Protein AF-A0A918ADN0-F1 (afdb_monomer)

Nearest PDB structures (foldseek):
  2a6q-assembly1_A  TM=7.573E-01  e=7.051E-08  Escherichia coli
  6l8f-assembly1_A  TM=7.639E-01  e=1.726E-06  Staphylococcus aureus subsp. aureus NCTC 8325
  7bwf-assembly1_D  TM=7.413E-01  e=6.541E-06  Staphylococcus aureus
  2a6q-assembly3_D  TM=9.322E-01  e=2.728E-04  Escherichia coli
  3g5o-assembly1_D  TM=7.092E-01  e=1.004E-04  Mycobacterium tuberculosis H37Rv

Sequence (145 aa):
MADDVADDLGREAEVEQERRAGAAEVVEAHLAEVAASWIASGGPFGLLMYIILYTDGMKVMTMSESRANYAATLDSVIDDQEEVLITRPGGEGVVMVSQHEYESMRETLYLMASPVNRRRLSEAVARLEAGGGTVRELADEDTSS

Radius of gyration: 23.61 Å; Cα contacts (8 Å, |Δi|>4): 90; chains: 1; bounding box: 53×47×68 Å

Mean predicted aligned error: 16.17 Å

Secondary structure (DSSP, 8-state):
-HHHHHHHHHHHHHHHHHHHHHHHHHHHHHHHHHHHHHHHTT-HHHHHHHHHHHHS-PEEEEHHHHHHTHHHHHHHHHHS---EEEEETTEEEEEE--HHHHHHHHHHHHHHH-HHHHHHHHHHHHHHHTT-PPP-PPPP-----

Foldseek 3Di:
DVVVVVVVVVVVVVVVVVVQVVVVVVVVVVLVVVLVVVVVVVDPVSVVSCCVVPVDDAAEDEPVVCVVCVVVVVCCQAVVQHWYWYDYPPDDIDIDHHPVVVVVVVVVCVCVVPPVNVVVVVVVVVCVVVVNDDDDDPPDPPPDD

InterPro domains:
  IPR006442 Type II toxin-antitoxin system, antitoxin Phd/YefM [PF02604] (58-131)
  IPR036165 YefM-like superfamily [SSF143120] (58-134)
  IPR051405 phD/YefM antitoxin [PTHR33713] (58-133)

Solvent-accessible surface area (backbone atoms only — not comparable to full-atom values): 8342 Å² total; per-residue (Å²): 113,71,65,61,52,55,55,49,53,51,53,53,52,50,53,51,50,53,52,46,52,53,52,47,52,55,49,52,54,51,53,48,55,53,35,51,57,35,47,74,68,73,42,75,61,24,54,52,53,44,44,63,73,68,73,55,88,66,44,73,45,42,52,70,54,46,65,76,40,40,69,63,55,50,47,41,17,59,77,68,63,37,43,33,38,34,39,42,92,96,54,80,61,48,80,45,65,26,69,68,55,52,50,52,51,51,50,51,49,53,57,66,65,32,66,66,51,50,49,51,51,53,52,50,50,55,36,43,77,72,63,68,61,78,93,69,81,78,78,74,83,77,85,71,132

pLDDT: mean 71.41, std 12.62, range [48.91, 93.69]

Organism: NCBI:txid2047744

Structure (mmCIF, N/CA/C/O backbone):
data_AF-A0A918ADN0-F1
#
_entry.id   AF-A0A918ADN0-F1
#
loop_
_atom_site.group_PDB
_atom_site.id
_atom_site.type_symbol
_atom_site.label_atom_id
_atom_site.label_alt_id
_atom_site.label_comp_id
_atom_site.label_asym_id
_atom_site.label_entity_id
_atom_site.label_seq_id
_atom_site.pdbx_PDB_ins_code
_atom_site.Cartn_x
_atom_site.Cartn_y
_atom_site.Cartn_z
_atom_site.occupancy
_atom_site.B_iso_or_equiv
_atom_site.auth_seq_id
_atom_site.auth_comp_id
_atom_site.auth_asym_id
_atom_site.auth_atom_id
_atom_site.pdbx_PDB_model_num
ATOM 1 N N . MET A 1 1 ? -31.540 8.099 28.521 1.00 55.59 1 MET A N 1
ATOM 2 C CA . MET A 1 1 ? -30.703 6.881 28.439 1.00 55.59 1 MET A CA 1
ATOM 3 C C . MET A 1 1 ? -30.359 6.539 26.993 1.00 55.59 1 MET A C 1
ATOM 5 O O . MET A 1 1 ? -29.198 6.288 26.747 1.00 55.59 1 MET A O 1
ATOM 9 N N . ALA A 1 2 ? -31.302 6.588 26.039 1.00 56.41 2 ALA A N 1
ATOM 10 C CA . ALA A 1 2 ? -30.979 6.452 24.609 1.00 56.41 2 ALA A CA 1
ATOM 11 C C . ALA A 1 2 ? -30.215 7.668 24.029 1.00 56.41 2 ALA A C 1
ATOM 13 O O . ALA A 1 2 ? -29.275 7.466 23.271 1.00 56.41 2 ALA A O 1
ATOM 14 N N . ASP A 1 3 ? -30.558 8.896 24.449 1.00 56.94 3 ASP A N 1
ATOM 15 C CA . ASP A 1 3 ? -29.849 10.119 24.014 1.00 56.94 3 ASP A CA 1
ATOM 16 C C . ASP A 1 3 ? -28.393 10.179 24.499 1.00 56.94 3 ASP A C 1
ATOM 18 O O . ASP A 1 3 ? -27.511 10.519 23.725 1.00 56.94 3 ASP A O 1
ATOM 22 N N . ASP A 1 4 ? -28.124 9.772 25.746 1.00 60.12 4 ASP A N 1
ATOM 23 C CA . ASP A 1 4 ? -26.763 9.748 26.315 1.00 60.12 4 ASP A CA 1
ATOM 24 C C . ASP A 1 4 ? -25.831 8.791 25.556 1.00 60.12 4 ASP A C 1
ATOM 26 O O . ASP A 1 4 ? -24.656 9.082 25.377 1.00 60.12 4 ASP A O 1
ATOM 30 N N . VAL A 1 5 ? -26.358 7.651 25.092 1.00 57.25 5 VAL A N 1
ATOM 31 C CA . VAL A 1 5 ? -25.582 6.640 24.353 1.00 57.25 5 VAL A CA 1
ATOM 32 C C . VAL A 1 5 ? -25.327 7.081 22.910 1.00 57.25 5 VAL A C 1
ATOM 34 O O . VAL A 1 5 ? -24.256 6.819 22.375 1.00 57.25 5 VAL A O 1
ATOM 37 N N . ALA A 1 6 ? -26.282 7.765 22.275 1.00 54.78 6 ALA A N 1
ATOM 38 C CA . ALA A 1 6 ? -26.090 8.315 20.933 1.00 54.78 6 ALA A CA 1
ATOM 39 C C . ALA A 1 6 ? -25.043 9.443 20.923 1.00 54.78 6 ALA A C 1
ATOM 41 O O . ALA A 1 6 ? -24.242 9.527 19.993 1.00 54.78 6 ALA A O 1
ATOM 42 N N . ASP A 1 7 ? -25.023 10.263 21.975 1.00 68.50 7 ASP A N 1
ATOM 43 C CA . ASP A 1 7 ? -24.055 11.348 22.144 1.00 68.50 7 ASP A CA 1
ATOM 44 C C . ASP A 1 7 ? -22.639 10.814 22.445 1.00 68.50 7 ASP A C 1
ATOM 46 O O . ASP A 1 7 ? -21.643 11.370 21.982 1.00 68.50 7 ASP A O 1
ATOM 50 N N . ASP A 1 8 ? -22.541 9.685 23.159 1.00 61.69 8 ASP A N 1
ATOM 51 C CA . ASP A 1 8 ? -21.272 8.993 23.424 1.00 61.69 8 ASP A CA 1
ATOM 52 C C . ASP A 1 8 ? -20.687 8.335 22.167 1.00 61.69 8 ASP A C 1
ATOM 54 O O . ASP A 1 8 ? -19.515 8.531 21.852 1.00 61.69 8 ASP A O 1
ATOM 58 N N . LEU A 1 9 ? -21.525 7.652 21.379 1.00 53.75 9 LEU A N 1
ATOM 59 C CA . LEU A 1 9 ? -21.117 7.049 20.105 1.00 53.75 9 LEU A CA 1
ATOM 60 C C . LEU A 1 9 ? -20.714 8.099 19.059 1.00 53.75 9 LEU A C 1
ATOM 62 O O . LEU A 1 9 ? -19.807 7.857 18.263 1.00 53.75 9 LEU A O 1
ATOM 66 N N . GLY A 1 10 ? -21.366 9.267 19.059 1.00 54.75 10 GLY A N 1
ATOM 67 C CA . GLY A 1 10 ? -20.992 10.391 18.198 1.00 54.75 10 GLY A CA 1
ATOM 68 C C . GLY A 1 10 ? -19.601 10.935 18.528 1.00 54.75 10 GLY A C 1
ATOM 69 O O . GLY A 1 10 ? -18.789 11.128 17.624 1.00 54.75 10 GLY A O 1
ATOM 70 N N . ARG A 1 11 ? -19.296 11.097 19.822 1.00 63.44 11 ARG A N 1
ATOM 71 C CA . ARG A 1 11 ? -17.985 11.563 20.297 1.00 63.44 11 ARG A CA 1
ATOM 72 C C . ARG A 1 11 ? -16.870 10.541 20.059 1.00 63.44 11 ARG A C 1
ATOM 74 O O . ARG A 1 11 ? -15.771 10.932 19.682 1.00 63.44 11 ARG A O 1
ATOM 81 N N . GLU A 1 12 ? -17.134 9.245 20.220 1.00 60.62 12 GLU A N 1
ATOM 82 C CA . GLU A 1 12 ? -16.149 8.198 19.904 1.00 60.62 12 GLU A CA 1
ATOM 83 C C . GLU A 1 12 ? -15.838 8.117 18.400 1.00 60.62 12 GLU A C 1
ATOM 85 O O . GLU A 1 12 ? -14.677 7.962 18.017 1.00 60.62 12 GLU A O 1
ATOM 90 N N . ALA A 1 13 ? -16.851 8.267 17.540 1.00 53.47 13 ALA A N 1
ATOM 91 C CA . ALA A 1 13 ? -16.663 8.277 16.091 1.00 53.47 13 ALA A CA 1
ATOM 92 C C . ALA A 1 13 ? -15.855 9.496 15.615 1.00 53.47 13 ALA A C 1
ATOM 94 O O . ALA A 1 13 ? -15.006 9.354 14.735 1.00 53.47 13 ALA A O 1
ATOM 95 N N . GLU A 1 14 ? -16.084 10.669 16.211 1.00 63.12 14 GLU A N 1
ATOM 96 C CA . GLU A 1 14 ? -15.347 11.903 15.912 1.00 63.12 14 GLU A CA 1
ATOM 97 C C . GLU A 1 14 ? -13.873 11.791 16.332 1.00 63.12 14 GLU A C 1
ATOM 99 O O . GLU A 1 14 ? -12.979 12.067 15.533 1.00 63.12 14 GLU A O 1
ATOM 104 N N . VAL A 1 15 ? -13.606 11.260 17.531 1.00 64.94 15 VAL A N 1
ATOM 105 C CA . VAL A 1 15 ? -12.237 11.022 18.020 1.00 64.94 15 VAL A CA 1
ATOM 106 C C . VAL A 1 15 ? -11.492 10.011 17.147 1.00 64.94 15 VAL A C 1
ATOM 108 O O . VAL A 1 15 ? -10.320 10.220 16.836 1.00 64.94 15 VAL A O 1
ATOM 111 N N . GLU A 1 16 ? -12.139 8.927 16.708 1.00 51.16 16 GLU A N 1
ATOM 112 C CA . GLU A 1 16 ? -11.501 7.948 15.817 1.00 51.16 16 GLU A CA 1
ATOM 113 C C . GLU A 1 16 ? -11.273 8.520 14.408 1.00 51.16 16 GLU A C 1
ATOM 115 O O . GLU A 1 16 ? -10.264 8.212 13.771 1.00 51.16 16 GLU A O 1
ATOM 120 N N . GLN A 1 17 ? -12.156 9.401 13.927 1.00 52.78 17 GLN A N 1
ATOM 121 C CA . GLN A 1 17 ? -11.984 10.095 12.651 1.00 52.78 17 GLN A CA 1
ATOM 122 C C . GLN A 1 17 ? -10.820 11.097 12.697 1.00 52.78 17 GLN A C 1
ATOM 124 O O . GLN A 1 17 ? -10.002 11.111 11.776 1.00 52.78 17 GLN A O 1
ATOM 129 N N . GLU A 1 18 ? -10.674 11.860 13.785 1.00 57.72 18 GLU A N 1
ATOM 130 C CA . GLU A 1 18 ? -9.504 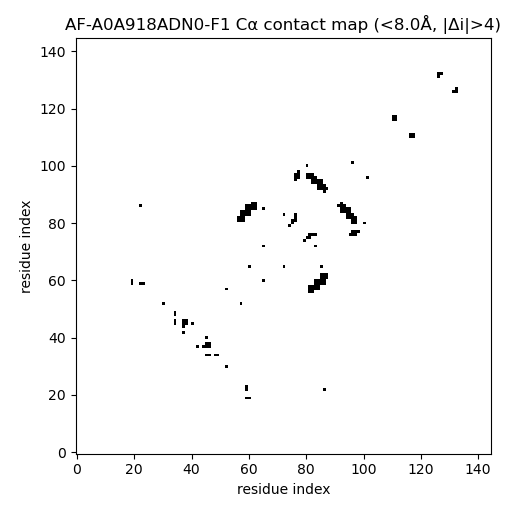12.717 14.027 1.00 57.72 18 GLU A CA 1
ATOM 131 C C . GLU A 1 18 ? -8.213 11.893 14.138 1.00 57.72 18 GLU A C 1
ATOM 133 O O . GLU A 1 18 ? -7.177 12.263 13.580 1.00 57.72 18 GLU A O 1
ATOM 138 N N . ARG A 1 19 ? -8.268 10.725 14.793 1.00 55.69 19 ARG A N 1
ATOM 139 C CA . ARG A 1 19 ? -7.122 9.811 14.910 1.00 55.69 19 ARG A CA 1
ATOM 140 C C . ARG A 1 19 ? -6.703 9.230 13.560 1.00 55.69 19 ARG A C 1
ATOM 142 O O . ARG A 1 19 ? -5.505 9.100 13.304 1.00 55.69 19 ARG A O 1
ATOM 149 N N . ARG A 1 20 ? -7.671 8.891 12.701 1.00 53.00 20 ARG A N 1
ATOM 150 C CA . ARG A 1 20 ? -7.441 8.440 11.318 1.00 53.00 20 ARG A CA 1
ATOM 151 C C . ARG A 1 20 ? -6.848 9.549 10.455 1.00 53.00 20 ARG A C 1
ATOM 153 O O . ARG A 1 20 ? -5.884 9.285 9.743 1.00 53.00 20 ARG A O 1
ATOM 160 N N . ALA A 1 21 ? -7.367 10.773 10.559 1.00 58.88 21 ALA A N 1
ATOM 161 C CA . ALA A 1 21 ? -6.833 11.927 9.841 1.00 58.88 21 ALA A CA 1
ATOM 162 C C . ALA A 1 21 ? -5.377 12.213 10.245 1.00 58.88 21 ALA A C 1
ATOM 164 O O . ALA A 1 21 ? -4.512 12.333 9.381 1.00 58.88 21 ALA A O 1
ATOM 165 N N . GLY A 1 22 ? -5.077 12.201 11.548 1.00 60.28 22 GLY A N 1
ATOM 166 C CA . GLY A 1 22 ? -3.707 12.374 12.036 1.00 60.28 22 GLY A CA 1
ATOM 167 C C . GLY A 1 22 ? -2.766 11.235 11.625 1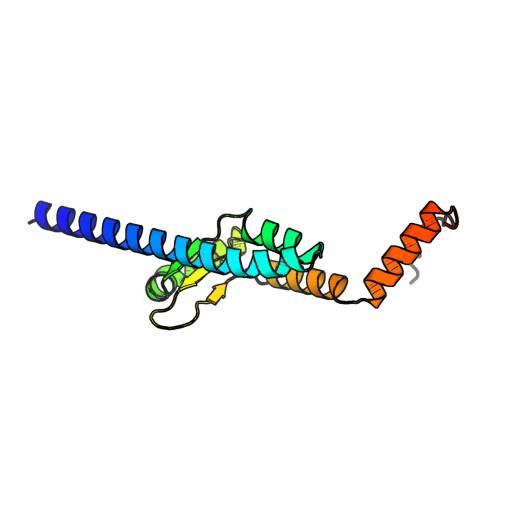.00 60.28 22 GLY A C 1
ATOM 168 O O . GLY A 1 22 ? -1.600 11.474 11.322 1.00 60.28 22 GLY A O 1
ATOM 169 N N . ALA A 1 23 ? -3.248 9.989 11.573 1.00 52.50 23 ALA A N 1
ATOM 170 C CA . ALA A 1 23 ? -2.448 8.862 11.093 1.00 52.50 23 ALA A CA 1
ATOM 171 C C . ALA A 1 23 ? -2.136 8.967 9.591 1.00 52.50 23 ALA A C 1
ATOM 173 O O . ALA A 1 23 ? -1.010 8.671 9.197 1.00 52.50 23 ALA A O 1
ATOM 174 N N . ALA A 1 24 ? -3.096 9.411 8.775 1.00 52.97 24 ALA A N 1
ATOM 175 C CA . ALA A 1 24 ? -2.886 9.664 7.352 1.00 52.97 24 ALA A CA 1
ATOM 176 C C . ALA A 1 24 ? -1.860 10.787 7.125 1.00 52.97 24 ALA A C 1
ATOM 178 O O . ALA A 1 24 ? -0.921 10.600 6.358 1.00 52.97 24 ALA A O 1
ATOM 179 N N . GLU A 1 25 ? -1.955 11.889 7.873 1.00 66.00 25 GLU A N 1
ATOM 180 C CA . GLU A 1 25 ? -1.019 13.019 7.775 1.00 66.00 25 GLU A CA 1
ATOM 181 C C . GLU A 1 25 ? 0.428 12.616 8.123 1.00 66.00 25 GLU A C 1
ATOM 183 O O . GLU A 1 25 ? 1.375 12.991 7.430 1.00 66.00 25 GLU A O 1
ATOM 188 N N . VAL A 1 26 ? 0.623 11.799 9.166 1.00 62.47 26 VAL A N 1
ATOM 189 C CA . VAL A 1 26 ? 1.957 11.296 9.554 1.00 62.47 26 VAL A CA 1
ATOM 190 C C . VAL A 1 26 ? 2.558 10.396 8.472 1.00 62.47 26 VAL A C 1
ATOM 192 O O . VAL A 1 26 ? 3.768 10.421 8.234 1.00 62.47 26 VAL A O 1
ATOM 195 N N . VAL A 1 27 ? 1.721 9.597 7.818 1.00 58.75 27 VAL A N 1
ATOM 196 C CA . VAL A 1 27 ? 2.133 8.684 6.749 1.00 58.75 27 VAL A CA 1
ATOM 197 C C . VAL A 1 27 ? 2.485 9.468 5.496 1.00 58.75 27 VAL A C 1
ATOM 199 O O . VAL A 1 27 ? 3.566 9.261 4.952 1.00 58.75 27 VAL A O 1
ATOM 202 N N . GLU A 1 28 ? 1.650 10.426 5.096 1.00 62.59 28 GLU A N 1
ATOM 203 C CA . GLU A 1 28 ? 1.943 11.342 3.992 1.00 62.59 28 GLU A CA 1
ATOM 204 C C . GLU A 1 28 ? 3.256 12.096 4.223 1.00 62.59 28 GLU A C 1
ATOM 206 O O . GLU A 1 28 ? 4.114 12.127 3.342 1.00 62.59 28 GLU A O 1
ATOM 211 N N . ALA A 1 29 ? 3.476 12.634 5.427 1.00 66.69 29 ALA A N 1
ATOM 212 C CA . ALA A 1 29 ? 4.712 13.338 5.759 1.00 66.69 29 ALA A CA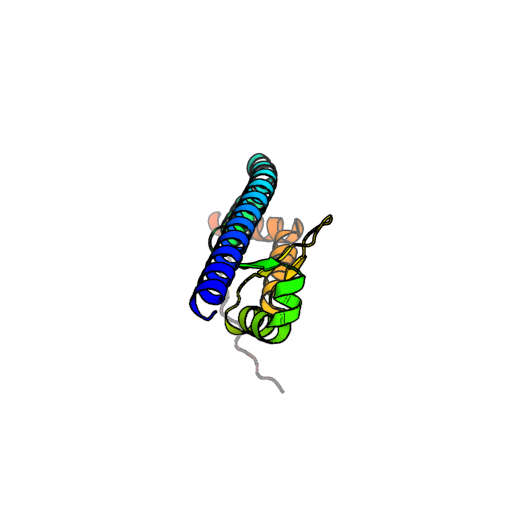 1
ATOM 213 C C . ALA A 1 29 ? 5.951 12.432 5.643 1.00 66.69 29 ALA A C 1
ATOM 215 O O . ALA A 1 29 ? 6.967 12.836 5.070 1.00 66.69 29 ALA A O 1
ATOM 216 N N . HIS A 1 30 ? 5.869 11.191 6.137 1.00 63.34 30 HIS A N 1
ATOM 217 C CA . HIS A 1 30 ? 6.977 10.240 6.047 1.00 63.34 30 HIS A CA 1
ATOM 218 C C . HIS A 1 30 ? 7.244 9.802 4.600 1.00 63.34 30 HIS A C 1
ATOM 220 O O . HIS A 1 30 ? 8.391 9.780 4.150 1.00 63.34 30 HIS A O 1
ATOM 226 N N . LEU A 1 31 ? 6.189 9.512 3.836 1.00 60.16 31 LEU A N 1
ATOM 227 C CA . LEU A 1 31 ? 6.295 9.151 2.425 1.00 60.16 31 LEU A CA 1
ATOM 228 C C . LEU A 1 31 ? 6.844 10.314 1.586 1.00 60.16 31 LEU A C 1
ATOM 230 O O . LEU A 1 31 ? 7.587 10.078 0.635 1.00 60.16 31 LEU A O 1
ATOM 234 N N . ALA A 1 32 ? 6.526 11.563 1.937 1.00 65.88 32 ALA A N 1
ATOM 235 C CA . ALA A 1 32 ? 7.032 12.757 1.264 1.00 65.88 32 ALA A CA 1
ATOM 236 C C . ALA A 1 32 ? 8.534 12.965 1.510 1.00 65.88 32 ALA A C 1
ATOM 238 O O . ALA A 1 32 ? 9.268 13.268 0.567 1.00 65.88 32 ALA A O 1
ATOM 239 N N . GLU A 1 33 ? 9.020 12.748 2.738 1.00 66.06 33 GLU A N 1
ATOM 240 C CA . GLU A 1 33 ? 10.459 12.774 3.044 1.00 66.06 33 GLU A CA 1
ATOM 241 C C . GLU A 1 33 ? 11.226 11.698 2.271 1.00 66.06 33 GLU A C 1
ATOM 243 O O . GLU A 1 33 ? 12.257 11.979 1.647 1.00 66.06 33 GLU A O 1
ATOM 248 N N . VAL A 1 34 ? 10.703 10.468 2.274 1.00 59.53 34 VAL A N 1
ATOM 249 C CA . VAL A 1 34 ? 11.289 9.351 1.531 1.00 59.53 34 VAL A CA 1
ATOM 250 C C . VAL A 1 34 ? 11.320 9.701 0.041 1.00 59.53 34 VAL A C 1
ATOM 252 O O . VAL A 1 34 ? 12.386 9.656 -0.573 1.00 59.53 34 VAL A O 1
ATOM 255 N N . ALA A 1 35 ? 10.203 10.149 -0.539 1.00 59.34 35 ALA A N 1
ATOM 256 C CA . ALA A 1 35 ? 10.113 10.539 -1.945 1.00 59.34 35 ALA A CA 1
ATOM 257 C C . ALA A 1 35 ? 11.059 11.691 -2.322 1.00 59.34 35 ALA A C 1
ATOM 259 O O . ALA A 1 35 ? 11.707 11.624 -3.367 1.00 59.34 35 ALA A O 1
ATOM 260 N N . ALA A 1 36 ? 11.207 12.711 -1.473 1.00 65.38 36 ALA A N 1
ATOM 261 C CA . ALA A 1 36 ? 12.139 13.815 -1.697 1.00 65.38 36 ALA A CA 1
ATOM 262 C C . ALA A 1 36 ? 13.594 13.326 -1.789 1.00 65.38 36 ALA A C 1
ATOM 264 O O . ALA A 1 36 ? 14.347 13.790 -2.650 1.00 65.38 36 ALA A O 1
ATOM 265 N N . SER A 1 37 ? 13.971 12.336 -0.972 1.00 66.62 37 SER A N 1
ATOM 266 C CA . SER A 1 37 ? 15.278 11.671 -1.050 1.00 66.62 37 SER A CA 1
ATOM 267 C C . SER A 1 37 ? 15.488 10.967 -2.401 1.00 66.62 37 SER A C 1
ATOM 269 O O . SER A 1 37 ? 16.534 11.119 -3.039 1.00 66.62 37 SER A O 1
ATOM 271 N N . TRP A 1 38 ? 14.471 10.260 -2.901 1.00 58.81 38 TRP A N 1
ATOM 272 C CA . TRP A 1 38 ? 14.541 9.557 -4.186 1.00 58.81 38 TRP A CA 1
ATOM 273 C C . TRP A 1 38 ? 14.503 10.502 -5.398 1.00 58.81 38 TRP A C 1
ATOM 275 O O . TRP A 1 38 ? 15.239 10.284 -6.360 1.00 58.81 38 TRP A O 1
ATOM 285 N N . ILE A 1 39 ? 13.714 11.577 -5.364 1.00 58.47 39 ILE A N 1
ATOM 286 C CA . ILE A 1 39 ? 13.657 12.593 -6.431 1.00 58.47 39 ILE A CA 1
ATOM 287 C C . ILE A 1 39 ? 14.983 13.356 -6.519 1.00 58.47 39 ILE A C 1
ATOM 289 O O . ILE A 1 39 ? 15.488 13.584 -7.619 1.00 58.47 39 ILE A O 1
ATOM 293 N N . ALA A 1 40 ? 15.602 13.675 -5.377 1.00 63.72 40 ALA A N 1
ATOM 294 C CA . ALA A 1 40 ? 16.918 14.311 -5.328 1.00 63.72 40 ALA A CA 1
ATOM 295 C C . ALA A 1 40 ? 18.029 13.445 -5.954 1.00 63.72 40 ALA A C 1
ATOM 297 O O . ALA A 1 40 ? 19.031 13.980 -6.428 1.00 63.72 40 ALA A O 1
ATOM 298 N N . SER A 1 41 ? 17.839 12.120 -6.020 1.00 63.59 41 SER A N 1
ATOM 299 C CA . SER A 1 41 ? 18.746 11.207 -6.730 1.00 63.59 41 SER A CA 1
ATOM 300 C C . SER A 1 41 ? 18.593 11.238 -8.264 1.00 63.59 41 SER A C 1
ATOM 302 O O . SER A 1 41 ? 19.409 10.650 -8.973 1.00 63.59 41 SER A O 1
ATOM 304 N N . GLY A 1 42 ? 17.578 11.939 -8.794 1.00 56.19 42 GLY A N 1
ATOM 305 C CA . GLY A 1 42 ? 17.388 12.196 -10.227 1.00 56.19 42 GLY A CA 1
ATOM 306 C C . GLY A 1 42 ? 16.948 10.986 -11.060 1.00 56.19 42 GLY A C 1
ATOM 307 O O . GLY A 1 42 ? 17.024 11.024 -12.288 1.00 56.19 42 GLY A O 1
ATOM 308 N N . GLY A 1 43 ? 16.520 9.895 -10.419 1.00 59.56 43 GLY A N 1
ATOM 309 C CA . GLY A 1 43 ? 16.135 8.658 -11.097 1.00 59.56 43 GLY A CA 1
ATOM 310 C C . GLY A 1 43 ? 14.635 8.576 -11.425 1.00 59.56 43 GLY A C 1
ATOM 311 O O . GLY A 1 43 ? 13.813 8.966 -10.596 1.00 59.56 43 GLY A O 1
ATOM 312 N N . PRO A 1 44 ? 14.241 7.964 -12.562 1.00 56.03 44 PRO A N 1
ATOM 313 C CA . PRO A 1 44 ? 12.830 7.712 -12.902 1.00 56.03 44 PRO A CA 1
ATOM 314 C C . PRO A 1 44 ? 12.110 6.805 -11.883 1.00 56.03 44 PRO A C 1
ATOM 316 O O . PRO A 1 44 ? 10.886 6.788 -11.814 1.00 56.03 44 PRO A O 1
ATOM 319 N N . PHE A 1 45 ? 12.874 6.092 -11.052 1.00 60.38 45 PHE A N 1
ATOM 320 C CA . PHE A 1 45 ? 12.403 5.242 -9.960 1.00 60.38 45 PHE A CA 1
ATOM 321 C C . PHE A 1 45 ? 11.675 6.005 -8.857 1.00 60.38 45 PHE A C 1
ATOM 323 O O . PHE A 1 45 ? 10.642 5.543 -8.387 1.00 60.38 45 PHE A O 1
ATOM 330 N N . GLY A 1 46 ? 12.204 7.165 -8.452 1.00 62.25 46 GLY A N 1
ATOM 331 C CA . GLY A 1 46 ? 11.599 7.970 -7.391 1.00 62.25 46 GLY A CA 1
ATOM 332 C C . GLY A 1 46 ? 10.262 8.555 -7.824 1.00 62.25 46 GLY A C 1
ATOM 333 O O . GLY A 1 46 ? 9.325 8.569 -7.042 1.00 62.25 46 GLY A O 1
ATOM 334 N N . LEU A 1 47 ? 10.160 8.960 -9.094 1.00 55.94 47 LEU A N 1
ATOM 335 C CA . LEU A 1 47 ? 8.929 9.488 -9.676 1.00 55.94 47 LEU A CA 1
ATOM 336 C C . LEU A 1 47 ? 7.860 8.400 -9.835 1.00 55.94 47 LEU A C 1
ATOM 338 O O . LEU A 1 47 ? 6.708 8.647 -9.511 1.00 55.94 47 LEU A O 1
ATOM 342 N N . LEU A 1 48 ? 8.229 7.199 -10.298 1.00 61.56 48 LEU A N 1
ATOM 343 C CA . LEU A 1 48 ? 7.280 6.091 -10.441 1.00 61.56 48 LEU A CA 1
ATOM 344 C C . LEU A 1 48 ? 6.786 5.593 -9.075 1.00 61.56 48 LEU A C 1
ATOM 346 O O . LEU A 1 48 ? 5.592 5.397 -8.902 1.00 61.56 48 LEU A O 1
ATOM 350 N N . MET A 1 49 ? 7.694 5.452 -8.103 1.00 62.28 49 MET A N 1
ATOM 351 C CA . MET A 1 49 ? 7.345 5.104 -6.723 1.00 62.28 49 MET A CA 1
ATOM 352 C C . MET A 1 49 ? 6.457 6.180 -6.089 1.00 62.28 49 MET A C 1
ATOM 354 O O . MET A 1 49 ? 5.460 5.856 -5.463 1.00 62.28 49 MET A O 1
ATOM 358 N N . TYR A 1 50 ? 6.779 7.461 -6.295 1.00 64.00 50 TYR A N 1
ATOM 359 C CA . TYR A 1 50 ? 5.945 8.572 -5.843 1.00 64.00 50 TYR A CA 1
ATOM 360 C C . TYR A 1 50 ? 4.558 8.539 -6.488 1.00 64.00 50 TYR A C 1
ATOM 362 O O . TYR A 1 50 ? 3.575 8.693 -5.787 1.00 64.00 50 TYR A O 1
ATOM 370 N N . ILE A 1 51 ? 4.453 8.292 -7.795 1.00 59.16 51 ILE A N 1
ATOM 371 C CA . ILE A 1 51 ? 3.152 8.188 -8.463 1.00 59.16 51 ILE A CA 1
ATOM 372 C C . ILE A 1 51 ? 2.351 7.029 -7.863 1.00 59.16 51 ILE A C 1
ATOM 374 O O . ILE A 1 51 ? 1.250 7.280 -7.396 1.00 59.16 51 ILE A O 1
ATOM 378 N N . ILE A 1 52 ? 2.903 5.814 -7.784 1.00 63.12 52 ILE A N 1
ATOM 379 C CA . ILE A 1 52 ? 2.200 4.643 -7.224 1.00 63.12 52 ILE A CA 1
ATOM 380 C C . ILE A 1 52 ? 1.712 4.925 -5.795 1.00 63.12 52 ILE A C 1
ATOM 382 O O . ILE A 1 52 ? 0.533 4.768 -5.515 1.00 63.12 52 ILE A O 1
ATOM 386 N N . LEU A 1 53 ? 2.577 5.465 -4.933 1.00 62.00 53 LEU A N 1
ATOM 387 C CA . LEU A 1 53 ? 2.237 5.751 -3.535 1.00 62.00 53 LEU A CA 1
ATOM 388 C C . LEU A 1 53 ?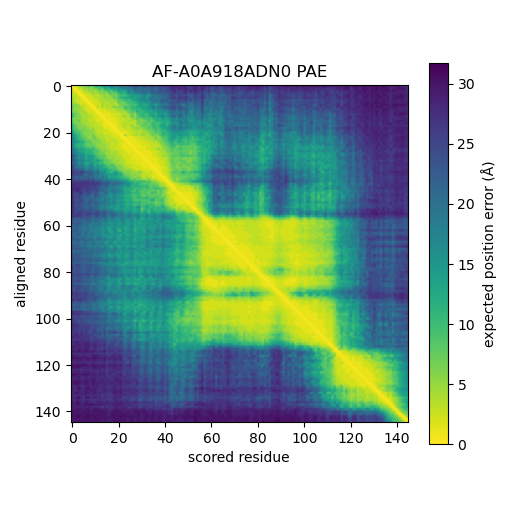 1.252 6.921 -3.337 1.00 62.00 53 LEU A C 1
ATOM 390 O O . LEU A 1 53 ? 0.752 7.087 -2.229 1.00 62.00 53 LEU A O 1
ATOM 394 N N . TYR A 1 54 ? 1.017 7.763 -4.353 1.00 60.31 54 TYR A N 1
ATOM 395 C CA . TYR A 1 54 ? 0.209 8.988 -4.230 1.00 60.31 54 TYR A CA 1
ATOM 396 C C . TYR A 1 54 ? -0.958 9.093 -5.224 1.00 60.31 54 TYR A C 1
ATOM 398 O O . TYR A 1 54 ? -1.683 10.088 -5.182 1.00 60.31 54 TYR A O 1
ATOM 406 N N . THR A 1 55 ? -1.148 8.131 -6.136 1.00 55.00 55 THR A N 1
ATOM 407 C CA . THR A 1 55 ? -2.258 8.174 -7.111 1.00 55.00 55 THR A CA 1
ATOM 408 C C . THR A 1 55 ? -3.421 7.244 -6.804 1.00 55.00 55 THR A C 1
ATOM 410 O O . THR A 1 55 ? -4.504 7.528 -7.311 1.00 55.00 55 THR A O 1
ATOM 413 N N . ASP A 1 56 ? -3.262 6.260 -5.917 1.00 56.53 56 ASP A N 1
ATOM 414 C CA . ASP A 1 56 ? -4.384 5.483 -5.383 1.00 56.53 56 ASP A CA 1
ATOM 415 C C . ASP A 1 56 ? -4.552 5.704 -3.877 1.00 56.53 56 ASP A C 1
ATOM 417 O O . ASP A 1 56 ? -3.594 5.885 -3.125 1.00 56.53 56 ASP A O 1
ATOM 421 N N . GLY A 1 57 ? -5.809 5.796 -3.444 1.00 65.75 57 GLY A N 1
ATOM 422 C CA . GLY A 1 57 ? -6.188 6.166 -2.083 1.00 65.75 57 GLY A CA 1
ATOM 423 C C . GLY A 1 57 ? -5.825 5.088 -1.066 1.00 65.75 57 GLY A C 1
ATOM 424 O O . GLY A 1 57 ? -6.669 4.270 -0.712 1.00 65.75 57 GLY A O 1
ATOM 425 N N . MET A 1 58 ? -4.588 5.109 -0.567 1.00 74.31 58 MET A N 1
ATOM 426 C CA . MET A 1 58 ? -4.111 4.179 0.455 1.00 74.31 58 MET A CA 1
ATOM 427 C C . MET A 1 58 ? -4.986 4.234 1.712 1.00 74.31 58 MET A C 1
ATOM 429 O O . MET A 1 58 ? -5.169 5.280 2.345 1.00 74.31 58 MET A O 1
ATOM 433 N N . LYS A 1 59 ? -5.510 3.079 2.113 1.00 82.50 59 LYS A N 1
ATOM 434 C CA . LYS A 1 59 ? -6.433 2.963 3.241 1.00 82.50 59 LYS A CA 1
ATOM 435 C C . LYS A 1 59 ? -5.662 2.759 4.535 1.00 82.50 59 LYS A C 1
ATOM 437 O O . LYS A 1 59 ? -4.986 1.750 4.727 1.00 82.50 59 LYS A O 1
ATOM 442 N N . VAL A 1 60 ? -5.779 3.706 5.460 1.00 83.12 60 VAL A N 1
ATOM 443 C CA . VAL A 1 60 ? -5.079 3.657 6.751 1.00 83.12 60 VAL A CA 1
ATOM 444 C C . VAL A 1 60 ? -6.026 3.172 7.844 1.00 83.12 60 VAL A C 1
ATOM 446 O O . VAL A 1 60 ? -7.105 3.730 8.035 1.00 83.12 60 VAL A O 1
ATOM 449 N N . MET A 1 61 ? -5.615 2.151 8.596 1.00 87.50 61 MET A N 1
ATOM 450 C CA . MET A 1 61 ? -6.375 1.634 9.739 1.00 87.50 61 MET A CA 1
ATOM 451 C C . MET A 1 61 ? -5.467 1.219 10.896 1.00 87.50 61 MET A C 1
ATOM 453 O O . MET A 1 61 ? -4.246 1.109 10.771 1.00 87.50 61 MET A O 1
ATOM 457 N N . THR A 1 62 ? -6.052 1.005 12.070 1.00 88.69 62 THR A N 1
ATOM 458 C CA . THR A 1 62 ? -5.303 0.583 13.264 1.00 88.69 62 THR A CA 1
ATOM 459 C C . THR A 1 62 ? -5.172 -0.940 13.334 1.00 88.69 62 THR A C 1
ATOM 461 O O . THR A 1 62 ? -5.994 -1.667 12.784 1.00 88.69 62 THR A O 1
ATOM 464 N N . MET A 1 63 ? -4.176 -1.460 14.062 1.00 88.19 63 MET A N 1
ATOM 465 C CA . MET A 1 63 ? -4.064 -2.905 14.333 1.00 88.19 63 MET A CA 1
ATOM 466 C C . MET A 1 63 ? -5.338 -3.491 14.969 1.00 88.19 63 MET A C 1
ATOM 468 O O . MET A 1 63 ? -5.718 -4.625 14.681 1.00 88.19 63 MET A O 1
ATOM 472 N N . SER A 1 64 ? -5.984 -2.742 15.864 1.00 87.25 64 SER A N 1
ATOM 473 C CA . SER A 1 64 ? -7.215 -3.192 16.519 1.00 87.25 64 SER A CA 1
ATOM 474 C C . SER A 1 64 ? -8.372 -3.274 15.525 1.00 87.25 64 SER A C 1
ATOM 476 O O . SER A 1 64 ? -9.120 -4.249 15.537 1.00 87.25 64 SER A O 1
ATOM 478 N N . GLU A 1 65 ? -8.479 -2.285 14.640 1.00 87.00 65 GLU A N 1
ATOM 479 C CA . GLU A 1 65 ? -9.492 -2.228 13.591 1.00 87.00 65 GLU A CA 1
ATOM 480 C C . GLU A 1 65 ? -9.304 -3.332 12.546 1.00 87.00 65 GLU A C 1
ATOM 482 O O . GLU A 1 65 ? -10.256 -4.051 12.239 1.00 87.00 65 GLU A O 1
ATOM 487 N N . SER A 1 66 ? -8.074 -3.531 12.061 1.00 90.62 66 SER A N 1
ATOM 488 C CA . SER A 1 66 ? -7.778 -4.591 11.093 1.00 90.62 66 SER A CA 1
ATOM 489 C C . SER A 1 66 ? -8.042 -5.972 11.679 1.00 90.62 66 SER A C 1
ATOM 491 O O . SER A 1 66 ? -8.523 -6.859 10.988 1.00 90.62 66 SER A O 1
ATOM 493 N N . ARG A 1 67 ? -7.799 -6.170 12.979 1.00 89.81 67 ARG A N 1
ATOM 494 C CA . ARG A 1 67 ? -8.123 -7.428 13.656 1.00 89.81 67 ARG A CA 1
ATOM 495 C C . ARG A 1 67 ? -9.631 -7.642 13.800 1.00 89.81 67 ARG A C 1
ATOM 497 O O . ARG A 1 67 ? -10.079 -8.782 13.701 1.00 89.81 67 ARG A O 1
ATOM 504 N N . ALA A 1 68 ? -10.398 -6.585 14.060 1.00 93.69 68 ALA A N 1
ATOM 505 C CA . ALA A 1 68 ? -11.852 -6.669 14.174 1.00 93.69 68 ALA A CA 1
ATOM 506 C C . ALA A 1 68 ? -12.519 -6.973 12.822 1.00 93.69 68 ALA A C 1
ATOM 508 O O . ALA A 1 68 ? -13.483 -7.732 12.779 1.00 93.69 68 ALA A O 1
ATOM 509 N N . ASN A 1 69 ? -11.966 -6.440 11.728 1.00 92.25 69 ASN A N 1
ATOM 510 C CA . ASN A 1 69 ? -12.536 -6.522 10.381 1.00 92.25 69 ASN A CA 1
ATOM 511 C C . ASN A 1 69 ? -11.677 -7.339 9.400 1.00 92.25 69 ASN A C 1
ATOM 513 O O . ASN A 1 69 ? -11.747 -7.129 8.194 1.00 92.25 69 ASN A O 1
ATOM 517 N N . TYR A 1 70 ? -10.878 -8.284 9.905 1.00 92.38 70 TYR A N 1
ATOM 518 C CA . TYR A 1 70 ? -9.771 -8.883 9.149 1.00 92.38 70 TYR A CA 1
ATOM 519 C C . TYR A 1 70 ? -10.174 -9.517 7.814 1.00 92.38 70 TYR A C 1
ATOM 521 O O . TYR A 1 70 ? -9.476 -9.333 6.824 1.00 92.38 70 TYR A O 1
ATOM 529 N N . ALA A 1 71 ? -11.307 -10.224 7.768 1.00 92.19 71 ALA A N 1
ATOM 530 C CA . ALA A 1 71 ? -11.803 -10.820 6.526 1.00 92.19 71 ALA A CA 1
ATOM 531 C C . ALA A 1 71 ? -12.130 -9.748 5.476 1.00 92.19 71 ALA A C 1
ATOM 533 O O . ALA A 1 71 ? -11.618 -9.810 4.369 1.00 92.19 71 ALA A O 1
ATOM 534 N N . ALA A 1 72 ? -12.875 -8.708 5.861 1.00 90.38 72 ALA A N 1
ATOM 535 C CA . ALA A 1 72 ? -13.214 -7.607 4.963 1.00 90.38 72 ALA A CA 1
ATOM 536 C C . ALA A 1 72 ? -11.977 -6.806 4.522 1.00 90.38 72 ALA A C 1
ATOM 538 O O . ALA A 1 72 ? -11.934 -6.310 3.402 1.00 90.38 72 ALA A O 1
ATOM 539 N N . THR A 1 73 ? -10.963 -6.683 5.387 1.00 90.69 73 THR A N 1
ATOM 540 C CA . THR A 1 73 ? -9.673 -6.086 5.014 1.00 90.69 73 THR A CA 1
ATOM 541 C C . THR A 1 73 ? -8.945 -6.925 3.965 1.00 90.69 73 THR A C 1
ATOM 543 O O . THR A 1 73 ? -8.365 -6.361 3.048 1.00 90.69 73 THR A O 1
ATOM 546 N N . LEU A 1 74 ? -8.966 -8.257 4.078 1.00 90.88 74 LEU A N 1
ATOM 547 C CA . LEU A 1 74 ? -8.371 -9.133 3.067 1.00 90.88 74 LEU A CA 1
ATOM 548 C C . LEU A 1 74 ? -9.131 -9.062 1.741 1.00 90.88 74 LEU A C 1
ATOM 550 O O . LEU A 1 74 ? -8.488 -8.973 0.701 1.00 90.88 74 LEU A O 1
ATOM 554 N N . ASP A 1 75 ? -10.464 -9.059 1.787 1.00 91.25 75 ASP A N 1
ATOM 555 C CA . ASP A 1 75 ? -11.303 -8.959 0.592 1.00 91.25 75 ASP A CA 1
ATOM 556 C C . ASP A 1 75 ? -11.028 -7.641 -0.149 1.00 91.25 75 ASP A C 1
ATOM 558 O O . ASP A 1 75 ? -10.749 -7.671 -1.341 1.00 91.25 75 ASP A O 1
ATOM 562 N N . SER A 1 76 ? -10.964 -6.496 0.549 1.00 86.06 76 SER A N 1
ATOM 563 C CA . SER A 1 76 ? -10.652 -5.216 -0.112 1.00 86.06 76 SER A CA 1
ATOM 564 C C . SER A 1 76 ? -9.237 -5.181 -0.699 1.00 86.06 76 SER A C 1
ATOM 566 O O . SER A 1 76 ? -9.014 -4.634 -1.774 1.00 86.06 76 SER A O 1
ATOM 568 N N . VAL A 1 77 ? -8.262 -5.797 -0.023 1.00 87.88 77 VAL A N 1
ATOM 569 C CA . VAL A 1 77 ? -6.889 -5.890 -0.545 1.00 87.88 77 VAL A CA 1
ATOM 570 C C . VAL A 1 77 ? -6.825 -6.758 -1.804 1.00 87.88 77 VAL A C 1
ATOM 572 O O . VAL A 1 77 ? -6.050 -6.467 -2.709 1.00 87.88 77 VAL A O 1
ATOM 575 N N . ILE A 1 78 ? -7.590 -7.849 -1.866 1.00 87.50 78 ILE A N 1
ATOM 576 C CA . ILE A 1 78 ? -7.507 -8.831 -2.955 1.00 87.50 78 ILE A CA 1
ATOM 577 C C . ILE A 1 78 ? -8.390 -8.439 -4.141 1.00 87.50 78 ILE A C 1
ATOM 579 O O . ILE A 1 78 ? -7.911 -8.454 -5.275 1.00 87.50 78 ILE A O 1
ATOM 583 N N . ASP A 1 79 ? -9.658 -8.126 -3.883 1.00 86.00 79 ASP A N 1
ATOM 584 C CA . ASP A 1 79 ? -10.680 -7.951 -4.915 1.00 86.00 79 ASP A CA 1
ATOM 585 C C . ASP A 1 79 ? -10.664 -6.534 -5.494 1.00 86.00 79 ASP A C 1
ATOM 587 O O . ASP A 1 79 ? -10.798 -6.365 -6.707 1.00 86.00 79 ASP A O 1
ATOM 591 N N . ASP A 1 80 ? -10.440 -5.532 -4.641 1.00 81.12 80 ASP A N 1
ATOM 592 C CA . ASP A 1 80 ? -10.421 -4.122 -5.040 1.00 81.12 80 ASP A CA 1
ATOM 593 C C . ASP A 1 80 ? -8.998 -3.605 -5.316 1.00 81.12 80 ASP A C 1
ATOM 595 O O . ASP A 1 80 ? -8.832 -2.456 -5.717 1.00 81.12 80 ASP A O 1
ATOM 599 N N . GLN A 1 81 ? -7.973 -4.450 -5.125 1.00 75.88 81 GLN A N 1
ATOM 600 C CA . GLN A 1 81 ? -6.552 -4.073 -5.199 1.00 75.88 81 GLN A CA 1
ATOM 601 C C . GLN A 1 81 ? -6.217 -2.857 -4.310 1.00 75.88 81 GLN A C 1
ATOM 603 O O . GLN A 1 81 ? -5.368 -2.039 -4.647 1.00 75.88 81 GLN A O 1
ATOM 608 N N . GLU A 1 82 ? -6.894 -2.721 -3.162 1.00 81.25 82 GLU A N 1
ATOM 609 C CA . GLU A 1 82 ? -6.638 -1.623 -2.226 1.00 81.25 82 GLU A CA 1
ATOM 610 C C . GLU A 1 82 ? -5.386 -1.891 -1.377 1.00 81.25 82 GLU A C 1
ATOM 612 O O . GLU A 1 82 ? -5.310 -2.867 -0.624 1.00 81.25 82 GLU A O 1
ATOM 617 N N . GLU A 1 83 ? -4.434 -0.961 -1.390 1.00 82.94 83 GLU A N 1
ATOM 618 C CA . GLU A 1 83 ? -3.305 -0.970 -0.462 1.00 82.94 83 GLU A CA 1
ATOM 619 C C . GLU A 1 83 ? -3.757 -0.521 0.939 1.00 82.94 83 GLU A C 1
ATOM 621 O O . GLU A 1 83 ? -4.351 0.549 1.119 1.00 82.94 83 GLU A O 1
ATOM 626 N N . VAL A 1 84 ? -3.446 -1.320 1.967 1.00 86.62 84 VAL A N 1
ATOM 627 C CA . VAL A 1 84 ? -3.850 -1.032 3.352 1.00 86.62 84 VAL A CA 1
ATOM 628 C C . VAL A 1 84 ? -2.640 -0.847 4.255 1.00 86.62 84 VAL A C 1
ATOM 630 O O . VAL A 1 84 ? -1.862 -1.775 4.470 1.00 86.62 84 VAL A O 1
ATOM 633 N N . LEU A 1 85 ? -2.524 0.317 4.892 1.00 85.44 85 LEU A N 1
ATOM 634 C CA . LEU A 1 85 ? -1.546 0.552 5.948 1.00 85.44 85 LEU A CA 1
ATOM 635 C C . LEU A 1 85 ? -2.158 0.298 7.329 1.00 85.44 85 LEU A C 1
ATOM 637 O O . LEU A 1 85 ? -3.030 1.028 7.802 1.00 85.44 85 LEU A O 1
ATOM 641 N N . ILE A 1 86 ? -1.629 -0.709 8.020 1.00 85.81 86 ILE A N 1
ATOM 642 C CA . ILE A 1 86 ? -1.983 -1.042 9.398 1.00 85.81 86 ILE A CA 1
ATOM 643 C C . ILE A 1 86 ? -0.989 -0.372 10.347 1.00 85.81 86 ILE A C 1
ATOM 645 O O . ILE A 1 86 ? 0.184 -0.745 10.430 1.00 85.81 86 ILE A O 1
ATOM 649 N N . THR A 1 87 ? -1.471 0.595 11.120 1.00 86.31 87 THR A N 1
ATOM 650 C CA . THR A 1 87 ? -0.677 1.314 12.124 1.00 86.31 87 THR A CA 1
ATOM 651 C C . THR A 1 87 ? -0.651 0.574 13.463 1.00 86.31 87 THR A C 1
ATOM 653 O O . THR A 1 87 ? -1.635 -0.048 13.884 1.00 86.31 87 THR A O 1
ATOM 656 N N . ARG A 1 88 ? 0.482 0.651 14.174 1.00 84.06 88 ARG A N 1
ATOM 657 C CA . ARG A 1 88 ? 0.675 0.020 15.488 1.00 84.06 88 ARG A CA 1
ATOM 658 C C . ARG A 1 88 ? 1.059 1.057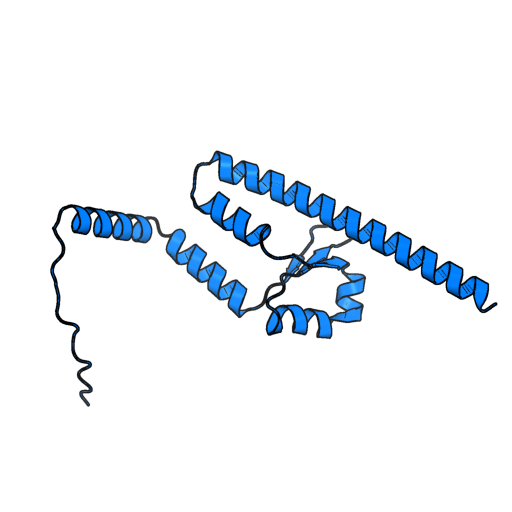 16.544 1.00 84.06 88 ARG A C 1
ATOM 660 O O . ARG A 1 88 ? 1.944 1.871 16.290 1.00 84.06 88 ARG A O 1
ATOM 667 N N . PRO A 1 89 ? 0.467 1.014 17.750 1.00 79.69 89 PRO A N 1
ATOM 668 C CA . PRO A 1 89 ? 0.915 1.865 18.844 1.00 79.69 89 PRO A CA 1
ATOM 669 C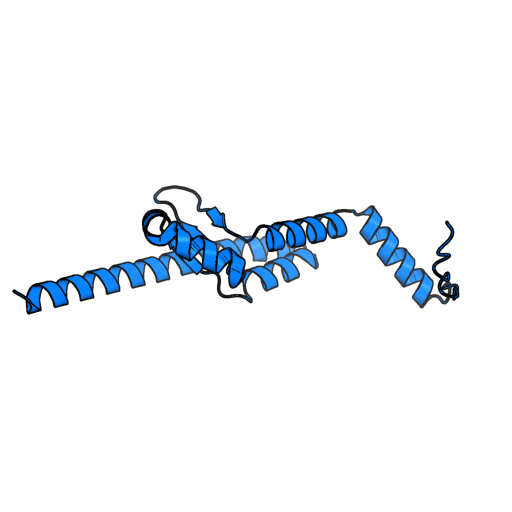 C . PRO A 1 89 ? 2.377 1.568 19.204 1.00 79.69 89 PRO A C 1
ATOM 671 O O . PRO A 1 89 ? 2.723 0.422 19.491 1.00 79.69 89 PRO A O 1
ATOM 674 N N . GLY A 1 90 ? 3.222 2.600 19.208 1.00 76.44 90 GLY A N 1
ATOM 675 C CA . GLY A 1 90 ? 4.608 2.509 19.680 1.00 76.44 90 GLY A CA 1
ATOM 676 C C . GLY A 1 90 ? 5.574 1.753 18.764 1.00 76.44 90 GLY A C 1
ATOM 677 O O . GLY A 1 90 ? 6.644 1.362 19.224 1.00 76.44 90 GLY A O 1
ATOM 678 N N . GLY A 1 91 ? 5.227 1.528 17.494 1.00 77.25 91 GLY A N 1
ATOM 679 C CA . GLY A 1 91 ? 6.107 0.830 16.562 1.00 77.25 91 GLY A CA 1
ATOM 680 C C . GLY A 1 91 ? 5.778 1.089 15.098 1.00 77.25 91 GLY A C 1
ATOM 681 O O . GLY A 1 91 ? 4.844 1.814 14.768 1.00 77.25 91 GLY A O 1
ATOM 682 N N . GLU A 1 92 ? 6.565 0.468 14.225 1.00 73.56 92 GLU A N 1
ATOM 683 C CA . GLU A 1 92 ? 6.417 0.583 12.776 1.00 73.56 92 GLU A CA 1
ATOM 684 C C . GLU A 1 92 ? 5.122 -0.092 12.293 1.00 73.56 92 GLU A C 1
ATOM 686 O O . GLU A 1 92 ? 4.722 -1.159 12.794 1.00 73.56 92 GLU A O 1
ATOM 691 N N . GLY A 1 93 ? 4.450 0.562 11.345 1.00 79.56 93 GLY A N 1
ATOM 692 C CA . GLY A 1 93 ? 3.266 0.039 10.670 1.00 79.56 93 GLY A CA 1
ATOM 693 C C . GLY A 1 93 ? 3.605 -1.081 9.687 1.00 79.56 93 GLY A C 1
ATOM 694 O O . GLY A 1 93 ? 4.768 -1.393 9.445 1.00 79.56 93 GLY A O 1
ATOM 695 N N . VAL A 1 94 ? 2.574 -1.710 9.133 1.00 83.75 94 VAL A N 1
ATOM 696 C CA . VAL A 1 94 ? 2.713 -2.737 8.096 1.00 83.75 94 VAL A CA 1
ATOM 697 C C . VAL A 1 94 ? 1.790 -2.385 6.944 1.00 83.75 94 VAL A C 1
ATOM 699 O O . VAL A 1 94 ? 0.601 -2.174 7.165 1.00 83.75 94 VAL A O 1
ATOM 702 N N . VAL A 1 95 ? 2.333 -2.354 5.731 1.00 86.38 95 VAL A N 1
ATOM 703 C CA . VAL A 1 95 ? 1.542 -2.250 4.503 1.00 86.38 95 VAL A CA 1
ATOM 704 C C . VAL A 1 95 ? 1.137 -3.655 4.063 1.00 86.38 95 VAL A C 1
ATOM 706 O O . VAL A 1 95 ? 1.965 -4.568 4.025 1.00 86.38 95 VAL A O 1
ATOM 709 N N . MET A 1 96 ? -0.143 -3.826 3.762 1.00 88.69 96 MET A N 1
ATOM 710 C CA . MET A 1 96 ? -0.728 -5.029 3.196 1.00 88.69 96 MET A CA 1
ATOM 711 C C . MET A 1 96 ? -1.132 -4.741 1.752 1.00 88.69 96 MET A C 1
ATOM 713 O O . MET A 1 96 ? -1.797 -3.746 1.480 1.00 88.69 96 MET A O 1
ATOM 717 N N . VAL A 1 97 ? -0.712 -5.627 0.855 1.00 90.00 97 VAL A N 1
ATOM 718 C CA . VAL A 1 97 ? -0.994 -5.591 -0.585 1.00 90.00 97 VAL A CA 1
ATOM 719 C C . VAL A 1 97 ? -1.401 -6.984 -1.039 1.00 90.00 97 VAL A C 1
ATOM 721 O O . VAL A 1 97 ? -1.048 -7.978 -0.386 1.00 90.00 97 VAL A O 1
ATOM 724 N N . SER A 1 98 ? -2.120 -7.076 -2.157 1.00 89.44 98 SER A N 1
ATOM 725 C CA . SER A 1 98 ? -2.450 -8.376 -2.734 1.00 89.44 98 SER A CA 1
ATOM 726 C C . SER A 1 98 ? -1.176 -9.111 -3.161 1.00 89.44 98 SER A C 1
ATOM 728 O O . SER A 1 98 ? -0.148 -8.509 -3.485 1.00 89.44 98 SER A O 1
ATOM 730 N N . GLN A 1 99 ? -1.231 -10.444 -3.195 1.00 90.12 99 GLN A N 1
ATOM 731 C CA . GLN A 1 99 ? -0.102 -11.234 -3.692 1.00 90.12 99 GLN A CA 1
ATOM 732 C C . GLN A 1 99 ? 0.245 -10.857 -5.142 1.00 90.12 99 GLN A C 1
ATOM 734 O O . GLN A 1 99 ? 1.422 -10.731 -5.476 1.00 90.12 99 GLN A O 1
ATOM 739 N N . HIS A 1 100 ? -0.771 -10.668 -5.986 1.00 83.31 100 HIS A N 1
ATOM 740 C CA . HIS A 1 100 ? -0.602 -10.324 -7.396 1.00 83.31 100 HIS A CA 1
ATOM 741 C C . HIS A 1 100 ? 0.128 -8.988 -7.580 1.00 83.31 100 HIS A C 1
ATOM 743 O O . HIS A 1 100 ? 1.045 -8.870 -8.395 1.00 83.31 100 HIS A O 1
ATOM 749 N N . GLU A 1 101 ? -0.248 -7.993 -6.787 1.00 82.94 101 GLU A N 1
ATOM 750 C CA . GLU A 1 101 ? 0.363 -6.672 -6.802 1.00 82.94 101 GLU A CA 1
ATOM 751 C C . GLU A 1 101 ? 1.797 -6.702 -6.275 1.00 82.94 101 GLU A C 1
ATOM 753 O O . GLU A 1 101 ? 2.706 -6.166 -6.909 1.00 82.94 101 GLU A O 1
ATOM 758 N N . TYR A 1 102 ? 2.046 -7.438 -5.188 1.00 83.31 102 TYR A N 1
ATOM 759 C CA . TYR A 1 102 ? 3.403 -7.672 -4.700 1.00 83.31 102 TYR A CA 1
ATOM 760 C C . TYR A 1 102 ? 4.297 -8.336 -5.755 1.00 83.31 102 TYR A C 1
ATOM 762 O O . TYR A 1 102 ? 5.443 -7.925 -5.953 1.00 83.31 102 TYR A O 1
ATOM 770 N N . GLU A 1 103 ? 3.798 -9.362 -6.445 1.00 82.62 103 GLU A N 1
ATOM 771 C CA . GLU A 1 103 ? 4.536 -10.047 -7.507 1.00 82.62 103 GLU A CA 1
ATOM 772 C C . GLU A 1 103 ? 4.821 -9.118 -8.688 1.00 82.62 103 GLU A C 1
ATOM 774 O O . GLU A 1 103 ? 5.967 -9.059 -9.140 1.00 82.62 103 GLU A O 1
ATOM 779 N N . SER A 1 104 ? 3.833 -8.328 -9.112 1.00 82.12 104 SER A N 1
ATOM 780 C CA . SER A 1 104 ? 3.969 -7.343 -10.191 1.00 82.12 104 SER A CA 1
ATOM 781 C C . SER A 1 104 ? 4.989 -6.255 -9.845 1.00 82.12 104 SER A C 1
ATOM 783 O O . SER A 1 104 ? 5.862 -5.925 -10.657 1.00 82.12 104 SER A O 1
ATOM 785 N N . MET A 1 105 ? 4.958 -5.745 -8.608 1.00 80.12 105 MET A N 1
ATOM 786 C CA . MET A 1 105 ? 5.967 -4.817 -8.097 1.00 80.12 105 MET A CA 1
ATOM 787 C C . MET A 1 105 ? 7.348 -5.466 -8.055 1.00 80.12 105 MET A C 1
ATOM 789 O O . MET A 1 105 ? 8.326 -4.859 -8.487 1.00 80.12 105 MET A O 1
ATOM 793 N N . ARG A 1 106 ? 7.461 -6.707 -7.571 1.00 76.12 106 ARG A N 1
ATOM 794 C CA . ARG A 1 106 ? 8.743 -7.416 -7.471 1.00 76.12 106 ARG A CA 1
ATOM 795 C C . ARG A 1 106 ? 9.346 -7.698 -8.843 1.00 76.12 106 ARG A C 1
ATOM 797 O O . ARG A 1 106 ? 10.555 -7.557 -9.006 1.00 76.12 106 ARG A O 1
ATOM 804 N N . GLU A 1 107 ? 8.534 -8.086 -9.818 1.00 71.31 107 GLU A N 1
ATOM 805 C CA . GLU A 1 107 ? 8.963 -8.292 -11.200 1.00 71.31 107 GLU A CA 1
ATOM 806 C C . GLU A 1 107 ? 9.426 -6.979 -11.831 1.00 71.31 107 GLU A C 1
ATOM 808 O O . GLU A 1 107 ? 10.528 -6.905 -12.376 1.00 71.31 107 GLU A O 1
ATOM 813 N N . THR A 1 108 ? 8.649 -5.914 -11.653 1.00 72.44 108 THR A N 1
ATOM 814 C CA . THR A 1 108 ? 9.014 -4.565 -12.089 1.00 72.44 108 THR A CA 1
ATOM 815 C C . THR A 1 108 ? 10.334 -4.115 -11.452 1.00 72.44 108 THR A C 1
ATOM 817 O O . THR A 1 108 ? 11.254 -3.682 -12.151 1.00 72.44 108 THR A O 1
ATOM 820 N N . LEU A 1 109 ? 10.494 -4.295 -10.139 1.00 67.00 109 LEU A N 1
ATOM 821 C CA . LEU A 1 109 ? 11.735 -4.009 -9.422 1.00 67.00 109 LEU A CA 1
ATOM 822 C C . LEU A 1 109 ? 12.892 -4.864 -9.938 1.00 67.00 109 LEU A C 1
ATOM 824 O O . LEU A 1 109 ? 13.984 -4.340 -10.120 1.00 67.00 109 LEU A O 1
ATOM 828 N N . TYR A 1 110 ? 12.680 -6.147 -10.220 1.00 63.78 110 TYR A N 1
ATOM 829 C CA . TYR A 1 110 ? 13.705 -7.043 -10.755 1.00 63.78 110 TYR A CA 1
ATOM 830 C C . TYR A 1 110 ? 14.169 -6.618 -12.158 1.00 63.78 110 TYR A C 1
ATOM 832 O O . TYR A 1 110 ? 15.373 -6.482 -12.408 1.00 63.78 110 TYR A O 1
ATOM 840 N N . LEU A 1 111 ? 13.223 -6.344 -13.061 1.00 62.94 111 LEU A N 1
ATOM 841 C CA . LEU A 1 111 ? 13.489 -5.870 -14.420 1.00 62.94 111 LEU A CA 1
ATOM 842 C C . LEU A 1 111 ? 14.240 -4.544 -14.410 1.00 62.94 111 LEU A C 1
ATOM 844 O O . LEU A 1 111 ? 15.177 -4.349 -15.194 1.00 62.94 111 LEU A O 1
ATOM 848 N N . MET A 1 112 ? 13.857 -3.649 -13.503 1.00 58.66 112 MET A N 1
ATOM 849 C CA . MET A 1 112 ? 14.475 -2.343 -13.393 1.00 58.66 112 MET A CA 1
ATOM 850 C C . MET A 1 112 ? 15.787 -2.351 -12.593 1.00 58.66 112 MET A C 1
ATOM 852 O O . MET A 1 112 ? 16.660 -1.527 -12.871 1.00 58.66 112 MET A O 1
ATOM 856 N N . ALA A 1 113 ? 15.987 -3.274 -11.648 1.00 60.38 113 ALA A N 1
ATOM 857 C CA . ALA A 1 113 ? 17.200 -3.386 -10.836 1.00 60.38 113 ALA A CA 1
ATOM 858 C C . ALA A 1 113 ? 18.382 -3.968 -11.608 1.00 60.38 113 ALA A C 1
ATOM 860 O O . ALA A 1 113 ? 19.516 -3.756 -11.194 1.00 60.38 113 ALA A O 1
ATOM 861 N N . SER A 1 114 ? 18.160 -4.664 -12.725 1.00 57.78 114 SER A N 1
ATOM 862 C CA . SER A 1 114 ? 19.248 -5.194 -13.544 1.00 57.78 114 SER A CA 1
ATOM 863 C C . SER A 1 114 ? 19.914 -4.070 -14.353 1.00 57.78 114 SER A C 1
ATOM 865 O O . SER A 1 114 ? 19.378 -3.659 -15.389 1.00 57.78 114 SER A O 1
ATOM 867 N N . PRO A 1 115 ? 21.114 -3.578 -13.967 1.00 58.16 115 PRO A N 1
ATOM 868 C CA . PRO A 1 115 ? 21.856 -2.633 -14.796 1.00 58.16 115 PRO A CA 1
ATOM 869 C C . PRO A 1 115 ? 22.175 -3.242 -16.163 1.00 58.16 115 PRO A C 1
ATOM 871 O O . PRO A 1 115 ? 22.272 -2.510 -17.138 1.00 58.16 115 PRO A O 1
ATOM 874 N N . VAL A 1 116 ? 22.272 -4.573 -16.256 1.00 61.91 116 VAL A N 1
ATOM 875 C CA . VAL A 1 116 ? 22.452 -5.300 -17.516 1.00 61.91 116 VAL A CA 1
ATOM 876 C C . VAL A 1 116 ? 21.209 -5.191 -18.396 1.00 61.91 116 VAL A C 1
ATOM 878 O O . VAL A 1 116 ? 21.354 -4.947 -19.588 1.00 61.91 116 VAL A O 1
ATOM 881 N N . ASN A 1 117 ? 20.001 -5.325 -17.841 1.00 59.47 117 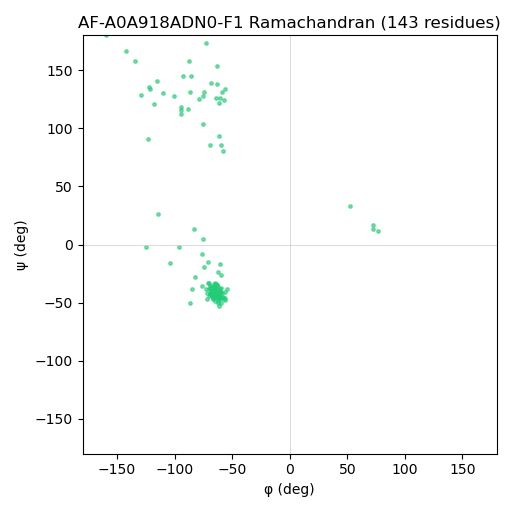ASN A N 1
ATOM 882 C CA . ASN A 1 117 ? 18.771 -5.221 -18.624 1.00 59.47 117 ASN A CA 1
ATOM 883 C C . ASN A 1 117 ? 18.495 -3.777 -19.055 1.00 59.47 117 ASN A C 1
ATOM 885 O O . ASN A 1 117 ? 18.206 -3.539 -20.223 1.00 59.47 117 ASN A O 1
ATOM 889 N N . ARG A 1 118 ? 18.711 -2.801 -18.160 1.00 64.00 118 ARG A N 1
ATOM 890 C CA . ARG A 1 118 ? 18.657 -1.374 -18.523 1.00 64.00 118 ARG A CA 1
ATOM 891 C C . ARG A 1 118 ? 19.659 -1.030 -19.620 1.00 64.00 118 ARG A C 1
ATOM 893 O O . ARG A 1 118 ? 19.291 -0.365 -20.580 1.00 64.00 118 ARG A O 1
ATOM 900 N N . ARG A 1 119 ? 20.899 -1.521 -19.509 1.00 68.31 119 ARG A N 1
ATOM 901 C CA . ARG A 1 119 ? 21.954 -1.280 -20.502 1.00 68.31 119 ARG A CA 1
ATOM 902 C C . ARG A 1 119 ? 21.634 -1.952 -21.837 1.00 68.31 119 ARG A C 1
ATOM 904 O O . ARG A 1 119 ? 21.763 -1.318 -22.875 1.00 68.31 119 ARG A O 1
ATOM 911 N N . ARG A 1 120 ? 21.124 -3.188 -21.819 1.00 73.88 120 ARG A N 1
ATOM 912 C CA . ARG A 1 120 ? 20.661 -3.899 -23.023 1.00 73.88 120 ARG A CA 1
ATOM 913 C C . ARG A 1 120 ? 19.491 -3.195 -23.697 1.00 73.88 120 ARG A C 1
ATOM 915 O O . ARG A 1 120 ? 19.509 -3.077 -24.917 1.00 73.88 120 ARG A O 1
ATOM 922 N N . LEU A 1 121 ? 18.509 -2.718 -22.931 1.00 70.75 121 LEU A N 1
ATOM 923 C CA . LEU A 1 121 ? 17.369 -1.978 -23.466 1.00 70.75 121 LEU A CA 1
ATOM 924 C C . LEU A 1 121 ? 17.820 -0.634 -24.051 1.00 70.75 121 LEU A C 1
ATOM 926 O O . LEU A 1 121 ? 17.476 -0.332 -25.189 1.00 70.75 121 LEU A O 1
ATOM 930 N N . SER A 1 122 ? 18.669 0.122 -23.345 1.00 73.44 122 SER A N 1
ATOM 931 C CA . SER A 1 122 ? 19.222 1.379 -23.867 1.00 73.44 122 SER A CA 1
ATOM 932 C C . SER A 1 122 ? 20.083 1.171 -25.117 1.00 73.44 122 SER A C 1
ATOM 934 O O . SER A 1 122 ? 19.991 1.946 -26.062 1.00 73.44 122 SER A O 1
ATOM 936 N N . GLU A 1 123 ? 20.888 0.105 -25.164 1.00 80.19 123 GLU A N 1
ATOM 937 C CA . GLU A 1 123 ? 21.692 -0.248 -26.341 1.00 80.19 123 GLU A CA 1
ATOM 938 C C . GLU A 1 123 ? 20.815 -0.724 -27.507 1.00 80.19 123 GLU A C 1
ATOM 940 O O . GLU A 1 123 ? 21.120 -0.443 -28.664 1.00 80.19 123 GLU A O 1
ATOM 945 N N . ALA A 1 124 ? 19.720 -1.440 -27.233 1.00 79.00 124 ALA A N 1
ATOM 946 C CA . ALA A 1 124 ? 18.764 -1.855 -28.253 1.00 79.00 124 ALA A CA 1
ATOM 947 C C . ALA A 1 124 ? 18.032 -0.653 -28.866 1.00 79.00 124 ALA A C 1
ATOM 949 O O . ALA A 1 124 ? 17.972 -0.564 -30.090 1.00 79.00 124 ALA A O 1
ATOM 950 N N . VAL A 1 125 ? 17.561 0.288 -28.042 1.00 80.25 125 VAL A N 1
ATOM 951 C CA . VAL A 1 125 ? 16.920 1.533 -28.499 1.00 80.25 125 VAL A CA 1
ATOM 952 C C . VAL A 1 125 ? 17.895 2.377 -29.320 1.00 80.25 125 VAL A C 1
ATOM 954 O O . VAL A 1 125 ? 17.587 2.704 -30.461 1.00 80.25 125 VAL A O 1
ATOM 957 N N . ALA A 1 126 ? 19.110 2.623 -28.815 1.00 82.94 126 ALA A N 1
ATOM 958 C CA . ALA A 1 126 ? 20.118 3.402 -29.538 1.00 82.94 126 ALA A CA 1
ATOM 959 C C . ALA A 1 126 ? 20.496 2.771 -30.892 1.00 82.94 126 ALA A C 1
ATOM 961 O O . ALA A 1 126 ? 20.693 3.476 -31.880 1.00 82.94 126 ALA A O 1
ATOM 962 N N . ARG A 1 127 ? 20.570 1.433 -30.972 1.00 81.50 127 ARG A N 1
ATOM 963 C CA . ARG A 1 127 ? 20.793 0.734 -32.249 1.00 81.50 127 ARG A CA 1
ATOM 964 C C . ARG A 1 127 ? 19.623 0.888 -33.214 1.00 81.50 127 ARG A C 1
ATOM 966 O O . ARG A 1 127 ? 19.870 1.027 -34.406 1.00 81.50 127 ARG A O 1
ATOM 973 N N . LEU A 1 128 ? 18.382 0.844 -32.732 1.00 81.81 128 LEU A N 1
ATOM 974 C CA . LEU A 1 128 ? 17.197 1.022 -33.574 1.00 81.81 128 LEU A CA 1
ATOM 975 C C . LEU A 1 128 ? 17.098 2.455 -34.114 1.00 81.81 128 LEU A C 1
ATOM 977 O O . LEU A 1 128 ? 16.888 2.627 -35.311 1.00 81.81 128 LEU A O 1
ATOM 981 N N . GLU A 1 129 ? 17.333 3.465 -33.274 1.00 80.31 129 GLU A N 1
ATOM 982 C CA . GLU A 1 129 ? 17.366 4.880 -33.681 1.00 80.31 129 GLU A CA 1
ATOM 983 C C . GLU A 1 129 ? 18.488 5.176 -34.685 1.00 80.31 129 GLU A C 1
ATOM 985 O O . GLU A 1 129 ? 18.301 5.951 -35.620 1.00 80.31 129 GLU A O 1
ATOM 990 N N . ALA A 1 130 ? 19.636 4.506 -34.549 1.00 85.94 130 ALA A N 1
ATOM 991 C CA . ALA A 1 130 ? 20.731 4.578 -35.516 1.00 85.94 130 ALA A CA 1
ATOM 992 C C . ALA A 1 130 ? 20.474 3.771 -36.811 1.00 85.94 130 ALA A C 1
ATOM 994 O O . ALA A 1 130 ? 21.368 3.659 -37.649 1.00 85.94 130 ALA A O 1
ATOM 995 N N . GLY A 1 131 ? 19.284 3.180 -36.980 1.00 81.50 131 GLY A N 1
ATOM 996 C CA . GLY A 1 131 ? 18.904 2.400 -38.163 1.00 81.50 131 GLY A CA 1
ATOM 997 C C . GLY A 1 131 ? 19.495 0.986 -38.220 1.00 81.50 131 GLY A C 1
ATOM 998 O O . GLY A 1 131 ? 19.404 0.321 -39.246 1.00 81.50 131 GLY A O 1
ATOM 999 N N . GLY A 1 132 ? 20.089 0.497 -37.129 1.00 78.25 132 GLY A N 1
ATOM 1000 C CA . GLY A 1 132 ? 20.708 -0.829 -37.014 1.00 78.25 132 GLY A CA 1
ATOM 1001 C C . GLY A 1 132 ? 19.736 -1.970 -36.693 1.00 78.25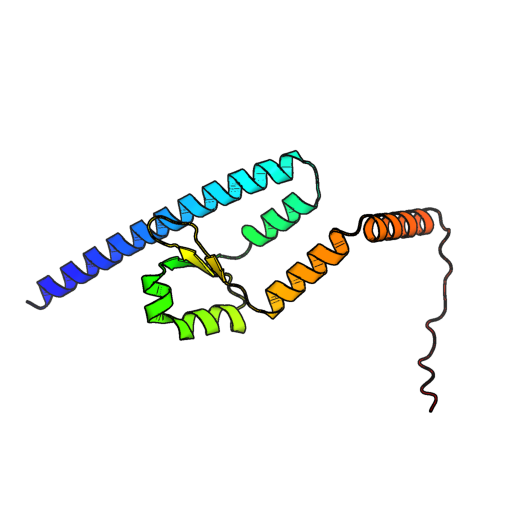 132 GLY A C 1
ATOM 1002 O O . GLY A 1 132 ? 20.171 -3.051 -36.298 1.00 78.25 132 GLY A O 1
ATOM 1003 N N . GLY A 1 133 ? 18.427 -1.738 -36.809 1.00 80.19 133 GLY A N 1
ATOM 1004 C CA . GLY A 1 133 ? 17.410 -2.769 -36.627 1.00 80.19 133 GLY A CA 1
ATOM 1005 C C . GLY A 1 133 ? 17.336 -3.725 -37.812 1.00 80.19 133 GLY A C 1
ATOM 1006 O O . GLY A 1 133 ? 17.224 -3.294 -38.955 1.00 80.19 133 GLY A O 1
ATOM 1007 N N . THR A 1 134 ? 17.334 -5.030 -37.550 1.00 81.19 134 THR A N 1
ATOM 1008 C CA . THR A 1 134 ? 16.961 -6.040 -38.554 1.00 81.19 134 THR A CA 1
ATOM 1009 C C . THR A 1 134 ? 15.492 -6.401 -38.414 1.00 81.19 134 THR A C 1
ATOM 1011 O O . THR A 1 134 ? 15.098 -6.951 -37.385 1.00 81.19 134 THR A O 1
ATOM 1014 N N . VAL A 1 135 ? 14.708 -6.152 -39.464 1.00 78.25 135 VAL A N 1
ATOM 1015 C CA . VAL A 1 135 ? 13.350 -6.692 -39.592 1.00 78.25 135 VAL A CA 1
ATOM 1016 C C . VAL A 1 135 ? 13.455 -8.208 -39.687 1.00 78.25 135 VAL A C 1
ATOM 1018 O O . VAL A 1 135 ? 14.211 -8.740 -40.502 1.00 78.25 135 VAL A O 1
ATOM 1021 N N . ARG A 1 136 ? 12.726 -8.898 -38.819 1.00 82.06 136 ARG A N 1
ATOM 1022 C CA . ARG A 1 136 ? 12.597 -10.350 -38.833 1.00 82.06 136 ARG A CA 1
ATOM 1023 C C . ARG A 1 136 ? 11.123 -10.665 -38.991 1.00 82.06 136 ARG A C 1
ATOM 1025 O O . ARG A 1 136 ? 10.295 -10.052 -38.322 1.00 82.06 136 ARG A O 1
ATOM 1032 N N . GLU A 1 137 ? 10.826 -11.588 -39.890 1.00 80.06 137 GLU A N 1
ATOM 1033 C CA . GLU A 1 137 ? 9.512 -12.209 -39.953 1.00 80.06 137 GLU A CA 1
ATOM 1034 C C . GLU A 1 137 ? 9.293 -12.963 -38.636 1.00 80.06 137 GLU A C 1
ATOM 1036 O O . GLU A 1 137 ? 10.246 -13.525 -38.077 1.00 80.06 137 GLU A O 1
ATOM 1041 N N . LEU A 1 138 ? 8.083 -12.872 -38.082 1.00 78.50 138 LEU A N 1
ATOM 1042 C CA . LEU A 1 138 ? 7.746 -13.605 -36.867 1.00 78.50 138 LEU A CA 1
ATOM 1043 C C . LEU A 1 138 ? 7.959 -15.086 -37.171 1.00 78.50 138 LEU A C 1
ATOM 1045 O O . LEU A 1 138 ? 7.539 -15.558 -38.223 1.00 78.50 138 LEU A O 1
ATOM 1049 N N . ALA A 1 139 ? 8.668 -15.793 -36.293 1.00 77.75 139 ALA A N 1
ATOM 1050 C CA . ALA A 1 139 ? 8.767 -17.234 -36.443 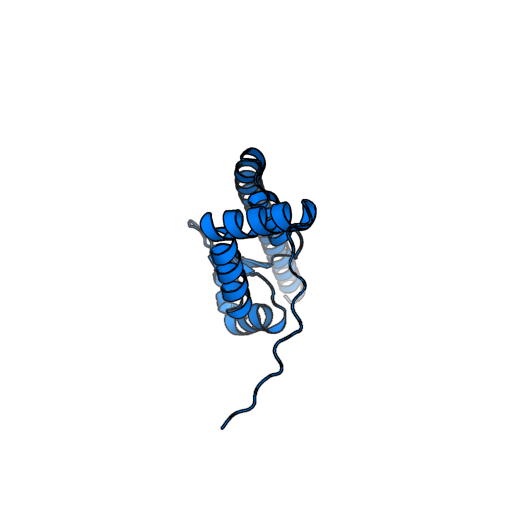1.00 77.75 139 ALA A CA 1
ATOM 1051 C C . ALA A 1 139 ? 7.347 -17.787 -36.321 1.00 77.75 139 ALA A C 1
ATOM 1053 O O . ALA A 1 139 ? 6.689 -17.537 -35.307 1.00 77.75 139 ALA A O 1
ATOM 1054 N N . ASP A 1 140 ? 6.879 -18.487 -37.352 1.00 73.25 140 ASP A N 1
ATOM 1055 C CA . ASP A 1 140 ? 5.665 -19.276 -37.230 1.00 73.25 140 ASP A CA 1
ATOM 1056 C C . ASP A 1 140 ? 5.874 -20.243 -36.063 1.00 73.25 140 ASP A C 1
ATOM 1058 O O . ASP A 1 140 ? 6.949 -20.838 -35.917 1.00 73.25 140 ASP A O 1
ATOM 1062 N N . GLU A 1 141 ? 4.877 -20.346 -35.184 1.00 62.97 141 GLU A N 1
ATOM 1063 C CA . GLU A 1 141 ? 4.854 -21.405 -34.187 1.00 62.97 141 GLU A CA 1
ATOM 1064 C C . GLU A 1 141 ? 4.812 -22.729 -34.948 1.00 62.97 141 GLU A C 1
ATOM 1066 O O . GLU A 1 141 ? 3.743 -23.226 -35.313 1.00 62.97 141 GLU A O 1
ATOM 1071 N N . ASP A 1 142 ? 5.992 -23.301 -35.191 1.00 60.09 142 ASP A N 1
ATOM 1072 C CA . ASP A 1 142 ? 6.150 -24.710 -35.494 1.00 60.09 142 ASP A CA 1
ATOM 1073 C C . ASP A 1 142 ? 5.606 -25.469 -34.282 1.00 60.09 142 ASP A C 1
ATOM 1075 O O . ASP A 1 142 ? 6.309 -25.860 -33.349 1.00 60.09 142 ASP A O 1
ATOM 1079 N N . THR A 1 143 ? 4.295 -25.677 -34.319 1.00 59.59 143 THR A N 1
ATOM 1080 C CA . THR A 1 143 ? 3.609 -26.807 -33.719 1.00 59.59 143 THR A CA 1
ATOM 1081 C C . THR A 1 143 ? 4.225 -28.057 -34.338 1.00 59.59 143 THR A C 1
ATOM 1083 O O . THR A 1 143 ? 3.715 -28.632 -35.293 1.00 59.59 143 THR A O 1
ATOM 1086 N N . SER A 1 144 ? 5.381 -28.462 -33.820 1.00 53.59 144 SER A N 1
ATOM 1087 C CA . SER A 1 144 ? 6.048 -29.702 -34.192 1.00 53.59 144 SER A CA 1
ATOM 1088 C C . SER A 1 144 ? 6.267 -30.568 -32.959 1.00 53.59 144 SER A C 1
ATOM 1090 O O . SER A 1 144 ? 7.303 -30.501 -32.308 1.00 53.59 144 SER A O 1
ATOM 1092 N N . SER A 1 145 ? 5.236 -31.397 -32.765 1.00 48.91 145 SER A N 1
ATOM 1093 C CA . SER A 1 145 ? 5.246 -32.827 -32.421 1.00 48.91 145 SER A CA 1
ATOM 1094 C C . SER A 1 145 ? 5.639 -33.317 -31.031 1.00 48.91 145 SER A C 1
ATOM 1096 O O . SER A 1 145 ? 6.576 -32.802 -30.394 1.00 48.91 145 SER A O 1
#